Protein AF-A0A9E4FM79-F1 (afdb_monomer)

Structure (mmCIF, N/CA/C/O backbone):
data_AF-A0A9E4FM79-F1
#
_entry.id   AF-A0A9E4FM79-F1
#
loop_
_atom_site.group_PDB
_atom_site.id
_atom_site.type_symbol
_atom_site.label_atom_id
_atom_site.label_alt_id
_atom_site.label_comp_id
_atom_site.label_asym_id
_atom_site.label_entity_id
_atom_site.label_seq_id
_atom_site.pdbx_PDB_ins_code
_atom_site.Cartn_x
_atom_site.Cartn_y
_atom_site.Cartn_z
_atom_site.occupancy
_atom_site.B_iso_or_equiv
_atom_site.auth_seq_id
_atom_site.auth_comp_id
_atom_site.auth_asym_id
_atom_site.auth_atom_id
_atom_site.pdbx_PDB_model_num
ATOM 1 N N . MET A 1 1 ? 11.050 -10.730 -0.021 1.00 71.12 1 MET A N 1
ATOM 2 C CA . MET A 1 1 ? 11.894 -9.607 -0.489 1.00 71.12 1 MET A CA 1
ATOM 3 C C . MET A 1 1 ? 11.918 -9.624 -2.010 1.00 71.12 1 MET A C 1
ATOM 5 O O . MET A 1 1 ? 12.031 -10.703 -2.582 1.00 71.12 1 MET A O 1
ATOM 9 N N . VAL A 1 2 ? 11.744 -8.467 -2.650 1.00 84.06 2 VAL A N 1
ATOM 10 C CA . VAL A 1 2 ? 11.692 -8.332 -4.115 1.00 84.06 2 VAL A CA 1
ATOM 11 C C . VAL A 1 2 ? 13.063 -8.638 -4.730 1.00 84.06 2 VAL A C 1
ATOM 13 O O . VAL A 1 2 ? 14.078 -8.139 -4.253 1.00 84.06 2 VAL A O 1
ATOM 16 N N . ASN A 1 3 ? 13.107 -9.457 -5.786 1.00 91.25 3 ASN A N 1
ATOM 17 C CA . ASN A 1 3 ? 14.352 -9.764 -6.496 1.00 91.25 3 ASN A CA 1
ATOM 18 C C . ASN A 1 3 ? 14.646 -8.684 -7.551 1.00 91.25 3 ASN A C 1
ATOM 20 O O . ASN A 1 3 ? 13.968 -8.603 -8.576 1.00 91.25 3 ASN A O 1
ATOM 24 N N . GLU A 1 4 ? 15.655 -7.853 -7.299 1.00 92.94 4 GLU A N 1
ATOM 25 C CA . GLU A 1 4 ? 15.952 -6.682 -8.128 1.00 92.94 4 GLU A CA 1
ATOM 26 C C . GLU A 1 4 ? 16.577 -7.002 -9.493 1.00 92.94 4 GLU A C 1
ATOM 28 O O . GLU A 1 4 ? 16.307 -6.289 -10.458 1.00 92.94 4 GLU A O 1
ATOM 33 N N . GLU A 1 5 ? 17.413 -8.038 -9.606 1.00 95.25 5 GLU A N 1
ATOM 34 C CA . GLU A 1 5 ? 18.162 -8.321 -10.845 1.00 95.25 5 GLU A CA 1
ATOM 35 C C . GLU A 1 5 ? 17.251 -8.636 -12.050 1.00 95.25 5 GLU A C 1
ATOM 37 O O . GLU A 1 5 ? 17.402 -8.009 -13.110 1.00 95.25 5 GLU A O 1
ATOM 42 N N . PRO A 1 6 ? 16.236 -9.516 -11.915 1.00 97.00 6 PRO A N 1
ATOM 43 C CA . PRO A 1 6 ? 15.252 -9.733 -12.972 1.00 97.00 6 PRO A CA 1
ATOM 44 C C . PRO A 1 6 ? 14.497 -8.455 -13.356 1.00 97.00 6 PRO A C 1
ATOM 46 O O . PRO A 1 6 ? 14.256 -8.221 -14.540 1.00 97.00 6 PRO A O 1
ATOM 49 N N . ILE A 1 7 ? 14.173 -7.595 -12.383 1.00 96.88 7 ILE A N 1
ATOM 50 C CA . ILE A 1 7 ? 13.470 -6.329 -12.638 1.00 96.88 7 ILE A CA 1
ATOM 51 C C . ILE A 1 7 ? 14.342 -5.393 -13.470 1.00 96.88 7 ILE A C 1
ATOM 53 O O . ILE A 1 7 ? 13.865 -4.828 -14.452 1.00 96.88 7 ILE A O 1
ATOM 57 N N . ARG A 1 8 ? 15.631 -5.253 -13.139 1.00 97.69 8 ARG A N 1
ATOM 58 C CA . ARG A 1 8 ? 16.555 -4.419 -13.927 1.00 97.69 8 ARG A CA 1
ATOM 59 C C . ARG A 1 8 ? 16.609 -4.885 -15.378 1.00 97.69 8 ARG A C 1
ATOM 61 O O . ARG A 1 8 ? 16.489 -4.069 -16.292 1.00 97.69 8 ARG A O 1
ATOM 68 N N . SER A 1 9 ? 16.727 -6.195 -15.584 1.00 97.75 9 SER A N 1
ATOM 69 C CA . SER A 1 9 ? 16.736 -6.796 -16.921 1.00 97.75 9 SER A CA 1
ATOM 70 C C . SER A 1 9 ? 15.433 -6.520 -17.681 1.00 97.75 9 SER A C 1
ATOM 72 O O . SER A 1 9 ? 15.473 -6.116 -18.847 1.00 97.75 9 SER A O 1
ATOM 74 N N . ALA A 1 10 ? 14.282 -6.647 -17.013 1.00 97.88 10 ALA A N 1
ATOM 75 C CA . ALA A 1 10 ? 12.973 -6.347 -17.590 1.00 97.88 10 ALA A CA 1
ATOM 76 C C . ALA A 1 10 ? 12.824 -4.865 -17.970 1.00 97.88 10 ALA A C 1
ATOM 78 O O . ALA A 1 10 ? 12.332 -4.555 -19.052 1.00 97.88 10 ALA A O 1
ATOM 79 N N . VAL A 1 11 ? 13.312 -3.940 -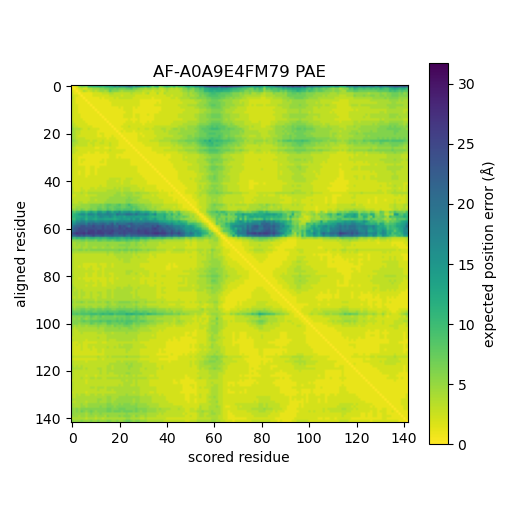17.138 1.00 97.94 11 VAL A N 1
ATOM 80 C CA . VAL A 1 11 ? 13.266 -2.497 -17.428 1.00 97.94 11 VAL A CA 1
ATOM 81 C C . VAL A 1 11 ? 14.129 -2.148 -18.639 1.00 97.94 11 VAL A C 1
ATOM 83 O O . VAL A 1 11 ? 13.701 -1.366 -19.485 1.00 97.94 11 VAL A O 1
ATOM 86 N N . VAL A 1 12 ? 15.315 -2.751 -18.782 1.00 98.25 12 VAL A N 1
ATOM 87 C CA . VAL A 1 12 ? 16.134 -2.586 -19.997 1.00 98.25 12 VAL A CA 1
ATOM 88 C C . VAL A 1 12 ? 15.378 -3.071 -21.234 1.00 98.25 12 VAL A C 1
ATOM 90 O O . VAL A 1 12 ? 15.381 -2.383 -22.256 1.00 98.25 12 VAL A O 1
ATOM 93 N N . ALA A 1 13 ? 14.730 -4.236 -21.153 1.00 98.38 13 ALA A N 1
ATOM 94 C CA . ALA A 1 13 ? 13.935 -4.775 -22.253 1.00 98.38 13 ALA A CA 1
ATOM 95 C C . ALA A 1 13 ? 12.751 -3.859 -22.602 1.00 98.38 13 ALA A C 1
ATOM 97 O O . ALA A 1 13 ? 12.542 -3.564 -23.777 1.00 98.38 13 ALA A O 1
ATOM 98 N N . MET A 1 14 ? 12.044 -3.339 -21.596 1.00 98.12 14 MET A N 1
ATOM 99 C CA . MET A 1 14 ? 10.932 -2.405 -21.767 1.00 98.12 14 MET A CA 1
ATOM 100 C C . MET A 1 14 ? 11.376 -1.111 -22.456 1.00 98.12 14 MET A C 1
ATOM 102 O O . M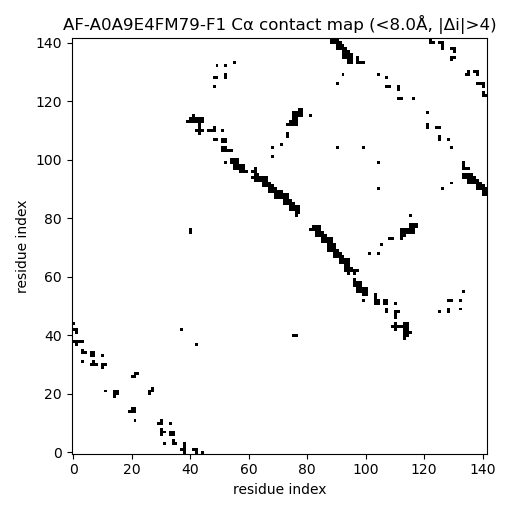ET A 1 14 ? 10.751 -0.700 -23.427 1.00 98.12 14 MET A O 1
ATOM 106 N N . LEU A 1 15 ? 12.485 -0.506 -22.014 1.00 98.25 15 LEU A N 1
ATOM 107 C CA . LEU A 1 15 ? 13.033 0.714 -22.621 1.00 98.25 15 LEU A CA 1
ATOM 108 C C . LEU A 1 15 ? 13.381 0.516 -24.105 1.00 98.25 15 LEU A C 1
ATOM 110 O O . LEU A 1 15 ? 13.083 1.384 -24.922 1.00 98.25 15 LEU A O 1
ATOM 114 N N . LYS A 1 16 ? 13.953 -0.641 -24.466 1.00 98.25 16 LYS A N 1
ATOM 115 C CA . LYS A 1 16 ? 14.198 -0.993 -25.875 1.00 98.25 16 LYS A CA 1
ATOM 116 C C . LYS A 1 16 ? 12.895 -1.190 -26.646 1.00 98.25 16 LYS A C 1
ATOM 118 O O . LYS A 1 16 ? 12.785 -0.728 -27.775 1.00 98.25 16 LYS A O 1
ATOM 123 N N . ALA A 1 17 ? 11.919 -1.871 -26.045 1.00 98.38 17 ALA A N 1
ATOM 124 C CA . ALA A 1 17 ? 10.643 -2.181 -26.683 1.00 98.38 17 ALA A CA 1
ATOM 125 C C . ALA A 1 17 ? 9.814 -0.923 -26.995 1.00 98.38 17 ALA A C 1
ATOM 127 O O . ALA A 1 17 ? 9.150 -0.883 -28.026 1.00 98.38 17 ALA A O 1
ATOM 128 N N . ILE A 1 18 ? 9.898 0.118 -26.158 1.00 97.81 18 ILE A N 1
ATOM 129 C CA . ILE A 1 18 ? 9.256 1.419 -26.419 1.00 97.81 18 ILE A CA 1
ATOM 130 C C . ILE A 1 18 ? 10.061 2.322 -27.375 1.00 97.81 18 ILE A C 1
ATOM 132 O O . ILE A 1 18 ? 9.635 3.438 -27.658 1.00 97.81 18 ILE A O 1
ATOM 136 N N . GLY A 1 19 ? 11.218 1.860 -27.869 1.00 97.75 19 GLY A N 1
ATOM 137 C CA . GLY A 1 19 ? 12.050 2.579 -28.838 1.00 97.75 19 GLY A CA 1
ATOM 138 C C . GLY A 1 19 ? 13.056 3.577 -28.251 1.00 97.75 19 GLY A C 1
ATOM 139 O O . GLY A 1 19 ? 13.630 4.354 -29.012 1.00 97.75 19 GLY A O 1
ATOM 140 N N . ASP A 1 20 ? 13.300 3.575 -26.935 1.00 97.38 20 ASP A N 1
ATOM 141 C CA . ASP A 1 20 ? 14.331 4.417 -26.307 1.00 97.38 20 ASP A CA 1
ATOM 142 C C . ASP A 1 20 ? 15.690 3.676 -26.241 1.00 97.38 20 ASP A C 1
ATOM 144 O O . ASP A 1 20 ? 15.779 2.456 -26.403 1.00 97.38 20 ASP A O 1
ATOM 148 N N . ASN A 1 21 ? 16.779 4.411 -26.004 1.00 97.44 21 ASN A N 1
ATOM 149 C CA . ASN A 1 21 ? 18.136 3.884 -25.864 1.00 97.44 21 ASN A CA 1
ATOM 150 C C . ASN A 1 21 ? 18.522 3.759 -24.374 1.00 97.44 21 ASN A C 1
ATOM 152 O O . ASN A 1 21 ? 18.871 4.771 -23.758 1.00 97.44 21 ASN A O 1
ATOM 156 N N . PRO A 1 22 ? 18.571 2.545 -23.786 1.00 97.00 22 PRO A N 1
ATOM 157 C CA . PRO A 1 22 ? 18.921 2.362 -22.373 1.00 97.00 22 PRO A CA 1
ATOM 158 C C . PRO A 1 22 ? 20.332 2.838 -22.000 1.00 97.00 22 PRO A C 1
ATOM 160 O O . PRO A 1 22 ? 20.607 3.070 -20.826 1.00 97.00 22 PRO A O 1
ATOM 163 N N . SER A 1 23 ? 21.235 2.973 -22.976 1.00 96.56 23 SER A N 1
ATOM 164 C CA . SER A 1 23 ? 22.621 3.397 -22.755 1.00 96.56 23 SER A CA 1
ATOM 165 C C . SER A 1 23 ? 22.804 4.916 -22.745 1.00 96.56 23 SER A C 1
ATOM 167 O O . SER A 1 23 ? 23.908 5.375 -22.459 1.00 96.56 23 SER A O 1
ATOM 169 N N . ARG A 1 24 ? 21.764 5.713 -23.041 1.00 97.69 24 ARG A N 1
ATOM 170 C CA . ARG A 1 24 ? 21.866 7.178 -22.942 1.00 97.69 24 ARG A CA 1
ATOM 171 C C . ARG A 1 24 ? 22.016 7.610 -21.485 1.00 97.69 24 ARG A C 1
ATOM 173 O O . ARG A 1 24 ? 21.445 6.985 -20.592 1.00 97.69 24 ARG A O 1
ATOM 180 N N . GLU A 1 25 ? 22.711 8.721 -21.258 1.00 96.75 25 GLU A N 1
ATOM 181 C CA . GLU A 1 25 ? 23.111 9.171 -19.915 1.00 96.75 25 GLU A CA 1
ATOM 182 C C . GLU A 1 25 ? 21.941 9.224 -18.913 1.00 96.75 25 GLU A C 1
ATOM 184 O O . GLU A 1 25 ? 22.045 8.734 -17.790 1.00 96.75 25 GLU A O 1
ATOM 189 N N . GLY A 1 26 ? 20.769 9.703 -19.348 1.00 97.12 26 GLY A N 1
ATOM 190 C CA . GLY A 1 26 ? 19.572 9.768 -18.500 1.00 97.12 26 GLY A CA 1
ATOM 191 C C . GLY A 1 26 ? 18.987 8.408 -18.080 1.00 97.12 26 GLY A C 1
ATOM 192 O O . GLY A 1 26 ? 18.345 8.323 -17.030 1.00 97.12 26 GLY A O 1
ATOM 193 N N . LEU A 1 27 ? 19.212 7.341 -18.858 1.00 97.75 27 LEU A N 1
ATOM 194 C CA . LEU A 1 27 ? 18.599 6.021 -18.651 1.00 97.75 27 LEU A CA 1
ATOM 195 C C . LEU A 1 27 ? 19.540 4.940 -18.141 1.00 97.75 27 LEU A C 1
ATOM 197 O O . LEU A 1 27 ? 19.046 3.943 -17.618 1.00 97.75 27 LEU A O 1
ATOM 201 N N . LYS A 1 28 ? 20.859 5.146 -18.211 1.00 96.75 28 LYS A N 1
ATOM 202 C CA . LYS A 1 28 ? 21.862 4.165 -17.766 1.00 96.75 28 LYS A CA 1
ATOM 203 C C . LYS A 1 28 ? 21.562 3.594 -16.375 1.00 96.75 28 LYS A C 1
ATOM 205 O O . LYS A 1 28 ? 21.695 2.397 -16.150 1.00 96.75 28 LYS A O 1
ATOM 210 N N . ASN A 1 29 ? 21.107 4.450 -15.459 1.00 97.81 29 ASN A N 1
ATOM 211 C CA . ASN A 1 29 ? 20.768 4.077 -14.084 1.00 97.81 29 ASN A CA 1
ATOM 212 C C . ASN A 1 29 ? 19.255 3.885 -13.845 1.00 97.81 29 ASN A C 1
ATOM 214 O O . ASN A 1 29 ? 18.850 3.601 -12.720 1.00 97.81 29 ASN A O 1
ATOM 218 N N . THR A 1 30 ? 18.398 4.032 -14.863 1.00 98.25 30 THR A N 1
ATOM 219 C CA . THR A 1 30 ? 16.941 3.835 -14.730 1.00 98.25 30 THR A CA 1
ATOM 220 C C . THR A 1 30 ? 16.579 2.424 -14.266 1.00 98.25 30 THR A C 1
ATOM 222 O O . THR A 1 30 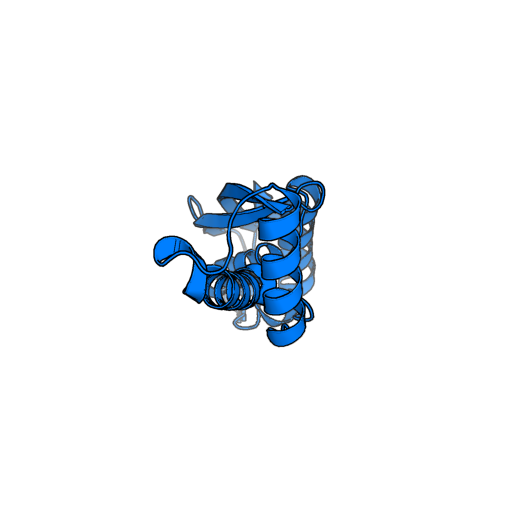? 15.805 2.340 -13.316 1.00 98.25 30 THR A O 1
ATOM 225 N N . PRO A 1 31 ? 17.148 1.330 -14.813 1.00 98.06 31 PRO A N 1
ATOM 226 C CA . PRO A 1 31 ? 16.849 -0.021 -14.331 1.00 98.06 31 PRO A CA 1
ATOM 227 C C . PRO A 1 31 ? 17.072 -0.186 -12.825 1.00 98.06 31 PRO A C 1
ATOM 229 O O . PRO A 1 31 ? 16.211 -0.708 -12.125 1.00 98.06 31 PRO A O 1
ATOM 232 N N . GLN A 1 32 ? 18.194 0.337 -12.320 1.00 97.62 32 GLN A N 1
ATOM 233 C CA . GLN A 1 32 ? 18.539 0.320 -10.898 1.00 97.62 32 GLN A CA 1
ATOM 234 C C . GLN A 1 32 ? 17.559 1.131 -10.044 1.00 97.62 32 GLN A C 1
ATOM 236 O O . GLN A 1 32 ? 17.196 0.714 -8.946 1.00 97.62 32 GLN A O 1
ATOM 241 N N . ARG A 1 33 ? 17.167 2.321 -10.514 1.00 97.88 33 ARG A N 1
ATOM 242 C CA . ARG A 1 33 ? 16.213 3.178 -9.796 1.00 97.88 33 ARG A CA 1
ATOM 243 C C . ARG A 1 33 ? 14.833 2.533 -9.732 1.00 97.88 33 ARG A C 1
ATOM 245 O O . ARG A 1 33 ? 14.221 2.544 -8.673 1.00 97.88 33 ARG A O 1
ATOM 252 N N . VAL A 1 34 ? 14.380 1.933 -10.834 1.00 97.75 34 VAL A N 1
ATOM 253 C CA . VAL A 1 34 ? 13.089 1.237 -10.895 1.00 97.75 34 VAL A CA 1
ATOM 254 C C . VAL A 1 34 ? 13.094 -0.012 -10.015 1.00 97.75 34 VAL A C 1
ATOM 256 O O . VAL A 1 34 ? 12.124 -0.228 -9.297 1.00 97.75 34 VAL A O 1
ATOM 259 N N . SER A 1 35 ? 14.176 -0.803 -9.997 1.00 97.06 35 SER A N 1
ATOM 260 C CA . SER A 1 35 ? 14.240 -1.993 -9.134 1.00 97.06 35 SER A CA 1
ATOM 261 C C . SER A 1 35 ? 14.151 -1.645 -7.651 1.00 97.06 35 SER A C 1
ATOM 263 O O . SER A 1 35 ? 13.403 -2.295 -6.926 1.00 97.06 35 SER A O 1
ATOM 265 N N . ARG A 1 36 ? 14.848 -0.587 -7.215 1.00 96.75 36 ARG A N 1
ATOM 266 C CA . ARG A 1 36 ? 14.759 -0.079 -5.836 1.00 96.75 36 ARG A CA 1
ATOM 267 C C . ARG A 1 36 ? 13.368 0.457 -5.517 1.00 96.75 36 ARG A C 1
ATOM 269 O O . ARG A 1 36 ? 12.788 0.066 -4.516 1.00 96.75 36 ARG A O 1
ATOM 276 N N . MET A 1 37 ? 12.800 1.265 -6.413 1.00 96.50 37 MET A N 1
ATOM 277 C CA . MET A 1 37 ? 11.437 1.773 -6.262 1.00 96.50 37 MET A CA 1
ATOM 278 C C . MET A 1 37 ? 10.421 0.631 -6.101 1.00 96.50 37 MET A C 1
ATOM 280 O O . MET A 1 37 ? 9.573 0.695 -5.224 1.00 96.50 37 MET A O 1
ATOM 284 N N . TYR A 1 38 ? 10.508 -0.433 -6.906 1.00 96.69 38 TYR A N 1
ATOM 285 C CA . TYR A 1 38 ? 9.625 -1.597 -6.769 1.00 96.69 38 TYR A CA 1
ATOM 286 C C . TYR A 1 38 ? 9.881 -2.412 -5.501 1.00 96.69 38 TYR A C 1
ATOM 288 O O . TYR A 1 38 ? 8.936 -2.991 -4.976 1.00 96.69 38 TYR A O 1
ATOM 296 N N . ALA A 1 39 ? 11.109 -2.453 -4.983 1.00 95.25 39 ALA A N 1
ATOM 297 C CA . ALA A 1 39 ? 11.371 -3.075 -3.688 1.00 95.25 39 ALA A CA 1
ATOM 298 C C . ALA A 1 39 ? 10.632 -2.350 -2.550 1.00 95.25 39 ALA A C 1
ATOM 300 O O . ALA A 1 39 ? 10.072 -3.015 -1.678 1.00 95.25 39 ALA A O 1
ATOM 301 N N . ASP A 1 40 ? 10.566 -1.018 -2.610 1.00 94.75 40 ASP A N 1
ATOM 302 C CA . ASP A 1 40 ? 9.863 -0.197 -1.621 1.00 94.75 40 ASP A CA 1
ATOM 303 C C . ASP A 1 40 ? 8.338 -0.259 -1.813 1.00 94.75 40 ASP A C 1
ATOM 305 O O . ASP A 1 40 ? 7.607 -0.620 -0.888 1.00 94.75 40 ASP A O 1
ATOM 309 N N . LEU A 1 41 ? 7.851 0.009 -3.033 1.00 95.94 41 LEU A N 1
ATOM 310 C CA . LEU A 1 41 ? 6.417 0.034 -3.363 1.00 95.94 41 LEU A CA 1
ATOM 311 C C . LEU A 1 41 ? 5.730 -1.326 -3.196 1.00 95.94 41 LEU A C 1
ATOM 313 O O . LEU A 1 41 ? 4.520 -1.373 -3.001 1.00 95.94 41 LEU A O 1
ATOM 317 N N . PHE A 1 42 ? 6.480 -2.428 -3.287 1.00 97.12 42 PHE A N 1
ATOM 318 C CA . PHE A 1 42 ? 5.964 -3.788 -3.109 1.00 97.12 42 PHE A CA 1
ATOM 319 C C . PHE A 1 42 ? 6.479 -4.467 -1.836 1.00 97.12 42 PHE A C 1
ATOM 321 O O . PHE A 1 42 ? 6.428 -5.694 -1.711 1.00 97.12 42 PHE A O 1
ATOM 328 N N . SER A 1 43 ? 6.966 -3.677 -0.878 1.00 96.12 43 SER A N 1
ATOM 329 C CA . SER A 1 43 ? 7.469 -4.164 0.411 1.00 96.12 43 SER A CA 1
ATOM 330 C C . SER A 1 43 ? 6.417 -4.912 1.234 1.00 96.12 43 SER A C 1
ATOM 332 O O . SER A 1 43 ? 6.782 -5.763 2.041 1.00 96.12 43 SER A O 1
ATOM 334 N N . GLY A 1 44 ? 5.124 -4.664 0.997 1.00 96.19 44 GLY A N 1
ATOM 335 C CA . GLY A 1 44 ? 4.032 -5.384 1.643 1.00 96.19 44 GLY A CA 1
ATOM 336 C C . GLY A 1 44 ? 3.885 -6.833 1.170 1.00 96.19 44 GLY A C 1
ATOM 337 O O . GLY A 1 44 ? 3.309 -7.646 1.888 1.00 96.19 44 GLY A O 1
ATOM 338 N N . ILE A 1 45 ? 4.395 -7.211 -0.009 1.00 96.00 45 ILE A N 1
ATOM 339 C CA . ILE A 1 45 ? 4.197 -8.566 -0.549 1.00 96.00 45 ILE A CA 1
ATOM 340 C C . ILE A 1 45 ? 4.805 -9.621 0.386 1.00 96.00 45 ILE A C 1
ATOM 342 O O . ILE A 1 45 ? 6.003 -9.619 0.672 1.00 96.00 45 ILE A O 1
ATOM 346 N N . GLY A 1 46 ? 3.969 -10.575 0.804 1.00 93.75 46 GLY A N 1
ATOM 347 C CA . GLY A 1 46 ? 4.359 -11.664 1.702 1.00 93.75 46 GLY A CA 1
ATOM 348 C C . GLY A 1 46 ? 4.387 -11.285 3.184 1.00 93.75 46 GLY A C 1
ATOM 349 O O . GLY A 1 46 ? 4.757 -12.123 4.000 1.00 93.75 46 GLY A O 1
ATOM 350 N N . ILE A 1 47 ? 3.994 -10.059 3.538 1.00 95.69 47 ILE A N 1
ATOM 351 C CA . ILE A 1 47 ? 3.752 -9.653 4.925 1.00 95.69 47 ILE A CA 1
ATOM 352 C C . ILE A 1 47 ? 2.282 -9.929 5.255 1.00 95.69 47 ILE A C 1
ATOM 354 O O . ILE A 1 47 ? 1.404 -9.692 4.426 1.00 95.69 47 ILE A O 1
ATOM 358 N N . ASP A 1 48 ? 1.989 -10.427 6.449 1.00 95.62 48 ASP A N 1
ATOM 359 C CA . ASP A 1 48 ? 0.614 -10.536 6.935 1.00 95.62 48 ASP A CA 1
ATOM 360 C C . ASP A 1 48 ? 0.173 -9.198 7.562 1.00 95.62 48 ASP A C 1
ATOM 362 O O . ASP A 1 48 ? 0.801 -8.771 8.537 1.00 95.62 48 ASP A O 1
ATOM 366 N N . PRO A 1 49 ? -0.868 -8.520 7.042 1.00 95.38 49 PRO A N 1
ATOM 367 C CA . PRO A 1 49 ? -1.386 -7.287 7.633 1.00 95.38 49 PRO A CA 1
ATOM 368 C C . PRO A 1 49 ? -1.786 -7.411 9.109 1.00 95.38 49 PRO A C 1
ATOM 370 O O . PRO A 1 49 ? -1.624 -6.443 9.846 1.00 95.38 49 PRO A O 1
ATOM 373 N N . HIS A 1 50 ? -2.232 -8.586 9.571 1.00 95.25 50 HIS A N 1
ATOM 374 C CA . HIS A 1 50 ? -2.609 -8.789 10.977 1.00 95.25 50 HIS A CA 1
ATOM 375 C C . HIS A 1 50 ? -1.422 -8.598 11.921 1.00 95.25 50 HIS A C 1
ATOM 377 O O . HIS A 1 50 ? -1.563 -8.029 12.999 1.00 95.25 50 HIS A O 1
ATOM 383 N N . SER A 1 51 ? -0.221 -8.987 11.483 1.00 93.38 51 SER A N 1
ATOM 384 C CA . SER A 1 51 ? 1.000 -8.796 12.271 1.00 93.38 51 SER A CA 1
ATOM 385 C C . SER A 1 51 ? 1.414 -7.326 12.426 1.00 93.38 51 SER A C 1
ATOM 387 O O . SER A 1 51 ? 2.259 -7.017 13.262 1.00 93.38 51 SER A O 1
ATOM 389 N N . ALA A 1 52 ? 0.844 -6.413 11.629 1.00 93.44 52 ALA A N 1
ATOM 390 C CA . ALA A 1 52 ? 1.116 -4.982 11.733 1.00 93.44 52 ALA A CA 1
ATOM 391 C C . ALA A 1 52 ? 0.310 -4.297 12.851 1.00 93.44 52 ALA A C 1
ATOM 393 O O . ALA A 1 52 ? 0.717 -3.226 13.311 1.00 93.44 52 ALA A O 1
ATOM 394 N N . LEU A 1 53 ? -0.790 -4.912 13.303 1.00 90.94 53 LEU A N 1
ATOM 395 C CA . LEU A 1 53 ? -1.655 -4.405 14.371 1.00 90.94 53 LEU A CA 1
ATOM 396 C C . LEU A 1 53 ? -1.331 -5.079 15.718 1.00 90.94 53 LEU A C 1
ATOM 398 O O . LEU A 1 53 ? -2.191 -5.644 16.380 1.00 90.94 53 LEU A O 1
ATOM 402 N N . ASP A 1 54 ? -0.059 -5.041 16.113 1.00 83.00 54 ASP A N 1
ATOM 403 C CA . ASP A 1 54 ? 0.508 -5.810 17.235 1.00 83.00 54 ASP A CA 1
ATOM 404 C C . ASP A 1 54 ? 0.523 -5.083 18.596 1.00 83.00 54 ASP A C 1
ATOM 406 O O . ASP A 1 54 ? 0.744 -5.722 19.623 1.00 83.00 54 ASP A O 1
ATOM 410 N N . ALA A 1 55 ? 0.302 -3.764 18.638 1.00 79.31 55 ALA A N 1
ATOM 411 C CA . ALA A 1 55 ? 0.244 -3.000 19.889 1.00 79.31 55 ALA A CA 1
ATOM 412 C C . ALA A 1 55 ? -1.206 -2.678 20.261 1.00 79.31 55 ALA A C 1
ATOM 414 O O . ALA A 1 55 ? -1.768 -1.674 19.807 1.00 79.31 55 ALA A O 1
ATOM 415 N N . ILE A 1 56 ? -1.772 -3.558 21.085 1.00 81.25 56 ILE A N 1
ATOM 416 C CA . ILE A 1 56 ? -3.130 -3.479 21.615 1.00 81.25 56 ILE A CA 1
ATOM 417 C C . ILE A 1 56 ? -3.042 -3.144 23.103 1.00 81.25 56 ILE A C 1
ATOM 419 O O . ILE A 1 56 ? -2.290 -3.780 23.843 1.00 81.25 56 ILE A O 1
ATOM 423 N N . PHE A 1 57 ? -3.807 -2.147 23.522 1.00 83.38 57 PHE A N 1
ATOM 424 C CA . PHE A 1 57 ? -3.957 -1.737 24.910 1.00 83.38 57 PHE A CA 1
ATOM 425 C C . PHE A 1 57 ? -5.352 -2.132 25.387 1.00 83.38 57 PHE A C 1
ATOM 427 O O . PHE A 1 57 ? -6.323 -1.971 24.647 1.00 83.38 57 PHE A O 1
ATOM 434 N N . GLU A 1 58 ? -5.443 -2.657 26.605 1.00 79.38 58 GLU A N 1
ATOM 435 C CA . GLU A 1 58 ? -6.722 -2.902 27.265 1.00 79.38 58 GLU A CA 1
ATOM 436 C C . GLU A 1 58 ? -7.068 -1.679 28.113 1.00 79.38 58 GLU A C 1
ATOM 438 O O . GLU A 1 58 ? -6.334 -1.344 29.042 1.00 79.38 58 GLU A O 1
ATOM 443 N N . GLU A 1 59 ? -8.148 -0.985 27.762 1.00 70.94 59 GLU A N 1
ATOM 444 C CA . GLU A 1 59 ? -8.563 0.249 28.433 1.00 70.94 59 GLU A CA 1
ATOM 445 C C . GLU A 1 59 ? -10.082 0.237 28.628 1.00 70.94 59 GLU A C 1
ATOM 447 O O . GLU A 1 59 ? -10.855 0.455 27.694 1.00 70.94 59 GLU A O 1
ATOM 452 N N . GLU A 1 60 ? -10.513 -0.071 29.854 1.00 64.62 60 GLU A N 1
ATOM 453 C CA . GLU A 1 60 ? -11.935 -0.234 30.196 1.00 64.62 60 GLU A CA 1
ATOM 454 C C . GLU A 1 60 ? -12.724 1.083 30.132 1.00 64.62 60 GLU A C 1
ATOM 456 O O . GLU A 1 60 ? -13.939 1.067 29.959 1.00 64.62 60 GLU A O 1
ATOM 461 N N . GLU A 1 61 ? -12.049 2.225 30.245 1.00 65.94 61 GLU A N 1
ATOM 462 C CA . GLU A 1 61 ? -12.675 3.553 30.307 1.00 65.94 61 GLU A CA 1
ATOM 463 C C . GLU A 1 61 ? -13.043 4.102 28.918 1.00 65.94 61 GLU A C 1
ATOM 465 O O . GLU A 1 61 ? -13.934 4.938 28.797 1.00 65.94 61 GLU A O 1
ATOM 470 N N . CYS A 1 62 ? -12.412 3.592 27.856 1.00 62.00 62 CYS A N 1
ATOM 471 C CA . CYS A 1 62 ? -12.631 4.016 26.469 1.00 62.00 62 CYS A CA 1
ATOM 472 C C . CYS A 1 62 ? -13.502 3.028 25.669 1.00 62.00 62 CYS A C 1
ATOM 474 O O . CYS A 1 62 ? -13.527 3.064 24.439 1.00 62.00 62 CYS A O 1
ATOM 476 N N . ARG A 1 63 ? -14.225 2.144 26.367 1.00 65.44 63 ARG A N 1
ATOM 477 C CA . ARG A 1 63 ? -15.015 1.043 25.792 1.00 65.44 63 ARG A CA 1
ATOM 478 C C . ARG A 1 63 ? -16.236 1.471 24.972 1.00 65.44 63 ARG A C 1
ATOM 480 O O . ARG A 1 63 ? -16.861 0.634 24.345 1.00 65.44 63 ARG A O 1
ATOM 487 N N . GLU A 1 64 ? -16.616 2.745 25.014 1.00 70.88 64 GLU A N 1
ATOM 488 C CA . GLU A 1 64 ? -17.870 3.214 24.405 1.00 70.88 64 GLU A CA 1
ATOM 489 C C . GLU A 1 64 ? -17.673 4.395 23.441 1.00 70.88 64 GLU A C 1
ATOM 491 O O . GLU A 1 64 ? -18.626 4.845 22.802 1.00 70.88 64 GLU A O 1
ATOM 496 N N . GLU A 1 65 ? -16.443 4.900 23.293 1.00 86.88 65 GLU A N 1
ATOM 497 C CA . GLU A 1 65 ? -16.154 6.052 22.438 1.00 86.88 65 GLU A CA 1
ATOM 498 C C . GLU A 1 65 ? -15.488 5.637 21.125 1.00 86.88 65 GLU A C 1
ATOM 500 O O . GLU A 1 65 ? -14.567 4.824 21.081 1.00 86.88 65 GLU A O 1
ATOM 505 N N . MET A 1 66 ? -15.946 6.228 20.021 1.00 92.62 66 MET A N 1
ATOM 506 C CA . MET A 1 66 ? -15.385 5.950 18.703 1.00 92.62 66 MET A CA 1
ATOM 507 C C . MET A 1 66 ? -13.964 6.507 18.581 1.00 92.62 66 MET A C 1
ATOM 509 O O . MET A 1 66 ? -13.732 7.706 18.747 1.00 92.62 66 MET A O 1
ATOM 513 N N . VAL A 1 67 ? -13.033 5.651 18.165 1.00 93.44 67 VAL A N 1
ATOM 514 C CA . VAL A 1 67 ? -11.678 6.053 17.779 1.00 93.44 67 VAL A CA 1
ATOM 515 C C . VAL A 1 67 ? -11.660 6.328 16.281 1.00 93.44 67 VAL A C 1
ATOM 517 O O . VAL A 1 67 ? -12.102 5.496 15.492 1.00 93.44 67 VAL A O 1
ATOM 520 N N . ILE A 1 68 ? -11.125 7.484 15.874 1.00 96.00 68 ILE A N 1
ATOM 521 C CA . ILE A 1 68 ? -10.990 7.864 14.461 1.00 96.00 68 ILE A CA 1
ATOM 522 C C . ILE A 1 68 ? -9.554 8.298 14.170 1.00 96.00 68 ILE A C 1
ATOM 524 O O . ILE A 1 68 ? -9.028 9.223 14.788 1.00 96.00 68 ILE A O 1
ATOM 528 N N . VAL A 1 69 ? -8.956 7.686 13.150 1.00 97.00 69 VAL A N 1
ATOM 529 C CA . VAL A 1 69 ? -7.718 8.131 12.507 1.00 97.00 69 VAL A CA 1
ATOM 530 C C . VAL A 1 69 ? -8.062 8.563 11.083 1.00 97.00 69 VAL A C 1
ATOM 532 O O . VAL A 1 69 ? -8.447 7.753 10.244 1.00 97.00 69 VAL A O 1
ATOM 535 N N . ARG A 1 70 ? -7.957 9.862 10.807 1.00 97.00 70 ARG A N 1
ATOM 536 C CA . ARG A 1 70 ? -8.393 10.492 9.550 1.00 97.00 70 ARG A CA 1
ATOM 537 C C . ARG A 1 70 ? -7.236 11.153 8.818 1.00 97.00 70 ARG A C 1
ATOM 539 O O . ARG A 1 70 ? -6.231 11.491 9.435 1.00 97.00 70 ARG A O 1
ATOM 546 N N . ASP A 1 71 ? -7.439 11.388 7.522 1.00 97.75 71 ASP A N 1
ATOM 547 C CA . ASP A 1 71 ? -6.489 12.074 6.645 1.00 97.75 71 ASP A CA 1
ATOM 548 C C . ASP A 1 71 ? -5.135 11.342 6.573 1.00 97.75 71 ASP A C 1
ATOM 550 O O . ASP A 1 71 ? -4.082 11.970 6.483 1.00 97.75 71 ASP A O 1
ATOM 554 N N . VAL A 1 72 ? -5.154 10.002 6.615 1.00 98.19 72 VAL A N 1
ATOM 555 C CA . VAL A 1 72 ? -3.936 9.187 6.513 1.00 98.19 72 VAL A CA 1
ATOM 556 C C . VAL A 1 72 ? -3.561 9.052 5.040 1.00 98.19 72 VAL A C 1
ATOM 558 O O . VAL A 1 72 ? -4.284 8.376 4.307 1.00 98.19 72 VAL A O 1
ATOM 561 N N . PRO A 1 73 ? -2.461 9.662 4.569 1.00 98.12 73 PRO A N 1
ATOM 562 C CA . PRO A 1 73 ? -2.062 9.525 3.179 1.00 98.12 73 PRO A CA 1
ATOM 563 C C . PRO A 1 73 ? -1.635 8.085 2.889 1.00 98.12 73 PRO A C 1
ATOM 565 O O . PRO A 1 73 ? -0.926 7.466 3.685 1.00 98.12 73 PRO A O 1
ATOM 568 N N . PHE A 1 74 ? -2.013 7.571 1.723 1.00 97.81 74 PHE A N 1
ATOM 569 C CA . PHE A 1 74 ? -1.534 6.282 1.233 1.00 97.81 74 PHE A CA 1
ATOM 570 C C . PHE A 1 74 ? -1.119 6.367 -0.235 1.00 97.81 74 PHE A C 1
ATOM 572 O O . PHE A 1 74 ? -1.617 7.191 -1.007 1.00 97.81 74 PHE A O 1
ATOM 579 N N . PHE A 1 75 ? -0.231 5.456 -0.620 1.00 97.75 75 PHE A N 1
ATOM 580 C CA . PHE A 1 75 ? 0.206 5.252 -1.993 1.00 97.75 75 PHE A CA 1
ATOM 581 C C . PHE A 1 75 ? 0.142 3.761 -2.298 1.00 97.75 75 PHE A C 1
ATOM 583 O O . PHE A 1 75 ? 0.602 2.940 -1.507 1.00 97.75 75 PHE A O 1
ATOM 590 N N . SER A 1 76 ? -0.430 3.409 -3.441 1.00 98.31 76 SER A N 1
ATOM 591 C CA . SER A 1 76 ? -0.529 2.028 -3.893 1.00 98.31 76 SER A CA 1
ATOM 592 C C . SER A 1 76 ? -0.400 1.954 -5.414 1.00 98.31 76 SER A C 1
ATOM 594 O O . SER A 1 76 ? -0.262 2.972 -6.096 1.00 98.31 76 SER A O 1
ATOM 596 N N . MET A 1 77 ? -0.396 0.742 -5.958 1.00 98.25 77 MET A N 1
ATOM 597 C CA . MET A 1 77 ? -0.191 0.471 -7.377 1.00 98.25 77 MET A CA 1
ATOM 598 C C . MET A 1 77 ? -1.377 -0.323 -7.913 1.00 98.25 77 MET A C 1
ATOM 600 O O . MET A 1 77 ? -1.658 -1.413 -7.428 1.00 98.25 77 MET A O 1
ATOM 604 N N . CYS A 1 78 ? -2.068 0.193 -8.929 1.0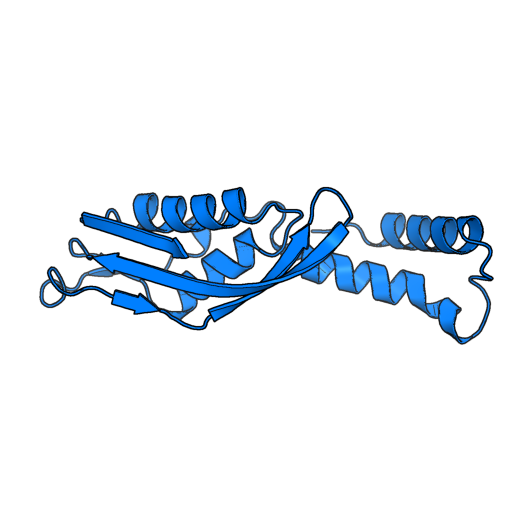0 98.19 78 CYS A N 1
ATOM 605 C CA . CYS A 1 78 ? -3.200 -0.501 -9.536 1.00 98.19 78 CYS A CA 1
ATOM 606 C C . CYS A 1 78 ? -2.726 -1.805 -10.188 1.00 98.19 78 CYS A C 1
ATOM 608 O O . CYS A 1 78 ? -1.847 -1.775 -11.052 1.00 98.19 78 CYS A O 1
ATOM 610 N N . GLU A 1 79 ? -3.320 -2.940 -9.824 1.00 98.00 79 GLU A N 1
ATOM 611 C CA . GLU A 1 79 ? -2.889 -4.251 -10.331 1.00 98.00 79 GLU A CA 1
ATOM 612 C C . GLU A 1 79 ? -3.094 -4.433 -11.841 1.00 98.00 79 GLU A C 1
ATOM 614 O O . GLU A 1 79 ? -2.349 -5.174 -12.476 1.00 98.00 79 GLU A O 1
ATOM 619 N N . HIS A 1 80 ? -4.035 -3.703 -12.442 1.00 97.75 80 HIS A N 1
ATOM 620 C CA . HIS A 1 80 ? -4.336 -3.797 -13.874 1.00 97.75 80 HIS A CA 1
ATOM 621 C C . HIS A 1 80 ? -3.281 -3.144 -14.772 1.00 97.75 80 HIS A C 1
ATOM 623 O O . HIS A 1 80 ? -3.069 -3.580 -15.901 1.00 97.75 80 HIS A O 1
ATOM 629 N N . HIS A 1 81 ? -2.642 -2.076 -14.291 1.00 97.56 81 HIS A N 1
ATOM 630 C CA . HIS A 1 81 ? -1.790 -1.221 -15.127 1.00 97.56 81 HIS A CA 1
ATOM 631 C C . HIS A 1 81 ? -0.405 -0.977 -14.533 1.00 97.56 81 HIS A C 1
ATOM 633 O O . HIS A 1 81 ? 0.451 -0.413 -15.209 1.00 97.56 81 HIS A O 1
ATOM 639 N N . LEU A 1 82 ? -0.192 -1.349 -13.266 1.00 96.38 82 LEU A N 1
ATOM 640 C CA . LEU A 1 82 ? 0.983 -0.973 -12.481 1.00 96.38 82 LEU A CA 1
ATOM 641 C C . LEU A 1 82 ? 1.233 0.543 -12.517 1.00 96.38 82 LEU A C 1
ATOM 643 O O . LEU A 1 82 ? 2.371 1.002 -12.596 1.00 96.38 82 LEU A O 1
ATOM 647 N N . LEU A 1 83 ? 0.145 1.314 -12.454 1.00 97.31 83 LEU A N 1
ATOM 648 C CA . LEU A 1 83 ? 0.165 2.765 -12.295 1.00 97.31 83 LEU A CA 1
ATOM 649 C C . LEU A 1 83 ? -0.227 3.132 -10.864 1.00 97.31 83 LEU A C 1
ATOM 651 O O . LEU A 1 83 ? -1.082 2.456 -10.284 1.00 97.31 83 LEU A O 1
ATOM 655 N N . PRO A 1 84 ? 0.376 4.185 -10.292 1.00 97.06 84 PRO A N 1
ATOM 656 C CA . PRO A 1 84 ? 0.081 4.579 -8.931 1.00 97.06 84 PRO A CA 1
ATOM 657 C C . PRO A 1 84 ? -1.347 5.104 -8.803 1.00 97.06 84 PRO A C 1
ATOM 659 O O . PRO A 1 84 ? -1.835 5.839 -9.663 1.00 97.06 84 PRO A O 1
ATOM 662 N N . PHE A 1 85 ? -1.976 4.779 -7.681 1.00 98.19 85 PHE A N 1
ATOM 663 C CA . PHE A 1 85 ? -3.121 5.510 -7.156 1.00 98.19 85 PHE A CA 1
ATOM 664 C C . PHE A 1 85 ? -2.826 5.882 -5.704 1.00 98.19 85 PHE A C 1
ATOM 666 O O . PHE A 1 85 ? -2.098 5.184 -4.997 1.00 98.19 85 PHE A O 1
ATOM 673 N N . PHE A 1 86 ? -3.331 7.029 -5.279 1.00 98.19 86 PHE A N 1
ATOM 674 C CA . PHE A 1 86 ? -3.027 7.606 -3.979 1.00 98.19 86 PHE A CA 1
ATOM 675 C C . PHE A 1 86 ? -4.212 8.431 -3.502 1.00 98.19 86 PHE A C 1
ATOM 677 O O . PHE A 1 86 ? -5.042 8.874 -4.298 1.00 98.19 86 PHE A O 1
ATOM 684 N N . GLY A 1 87 ? -4.279 8.644 -2.198 1.00 98.19 87 GLY A N 1
ATOM 685 C CA . GLY A 1 87 ? -5.377 9.360 -1.578 1.00 98.19 87 GLY A CA 1
ATOM 686 C C . GLY A 1 87 ? -5.204 9.422 -0.074 1.00 98.19 87 GLY A C 1
ATOM 687 O O . GLY A 1 87 ? -4.087 9.334 0.437 1.00 98.19 87 GLY A O 1
ATOM 688 N N . HIS A 1 88 ? -6.329 9.568 0.615 1.00 98.56 88 HIS A N 1
ATOM 689 C CA . HIS A 1 88 ? -6.388 9.519 2.065 1.00 98.56 88 HIS A CA 1
ATOM 690 C C . HIS A 1 88 ? -7.306 8.384 2.482 1.00 98.56 88 HIS A C 1
ATOM 692 O O . HIS A 1 88 ? -8.335 8.172 1.846 1.00 98.56 88 HIS A O 1
ATOM 698 N N . ALA A 1 89 ? -6.910 7.681 3.534 1.00 98.50 89 ALA A N 1
ATOM 699 C CA . ALA A 1 89 ? -7.753 6.736 4.233 1.00 98.50 89 ALA A CA 1
ATOM 700 C C . ALA A 1 89 ? -8.258 7.368 5.532 1.00 98.50 89 ALA A C 1
ATOM 702 O O . ALA A 1 89 ? -7.536 8.101 6.226 1.00 98.50 89 ALA A O 1
ATOM 703 N N . HIS A 1 90 ? -9.493 7.038 5.876 1.00 98.38 90 HIS A N 1
ATOM 704 C CA . HIS A 1 90 ? -10.096 7.342 7.163 1.00 98.38 90 HIS A CA 1
ATOM 705 C C . HIS A 1 90 ? -10.511 6.022 7.802 1.00 98.38 90 HIS A C 1
ATOM 707 O O . HIS A 1 90 ? -11.309 5.280 7.241 1.00 98.38 90 HIS A O 1
ATOM 713 N N . MET A 1 91 ? -9.949 5.717 8.964 1.00 98.25 91 MET A N 1
ATOM 714 C CA . MET A 1 91 ? -10.193 4.478 9.694 1.00 98.25 91 MET A CA 1
ATOM 715 C C . MET A 1 91 ? -10.832 4.822 11.031 1.00 98.25 91 MET A C 1
ATOM 717 O O . MET A 1 91 ? -10.346 5.703 11.742 1.00 98.25 91 MET A O 1
ATOM 721 N N . GLY A 1 92 ? -11.896 4.121 11.393 1.00 96.81 92 GLY A N 1
ATOM 722 C CA . GLY A 1 92 ? -12.519 4.262 12.698 1.00 96.81 92 GLY A CA 1
ATOM 723 C C . GLY A 1 92 ? -13.108 2.956 13.196 1.00 96.81 92 GLY A C 1
ATOM 724 O O . GLY A 1 92 ? -13.432 2.072 12.407 1.00 96.81 92 GLY A O 1
ATOM 725 N N . TYR A 1 93 ? -13.216 2.826 14.510 1.00 96.50 93 TYR A N 1
ATOM 726 C CA . TYR A 1 93 ? -13.831 1.672 15.158 1.00 96.50 93 TYR A CA 1
ATOM 727 C C . TYR A 1 93 ? -14.379 2.059 16.533 1.00 96.50 93 TYR A C 1
ATOM 729 O O . TYR A 1 93 ? -13.978 3.077 17.103 1.00 96.50 93 TYR A O 1
ATOM 737 N N . ILE A 1 94 ? -15.311 1.256 17.045 1.00 95.06 94 ILE A N 1
ATOM 738 C CA . ILE A 1 94 ? -15.853 1.374 18.405 1.00 95.06 94 ILE A CA 1
ATOM 739 C C . ILE A 1 94 ? -15.230 0.245 19.242 1.00 95.06 94 ILE A C 1
ATOM 741 O O . ILE A 1 94 ? -15.548 -0.918 18.990 1.00 95.06 94 ILE A O 1
ATOM 745 N N . PRO A 1 95 ? -14.288 0.543 20.154 1.00 93.31 95 PRO A N 1
ATOM 746 C CA . PRO A 1 95 ? -13.554 -0.476 20.906 1.00 93.31 95 PRO A CA 1
ATOM 747 C C . PRO A 1 95 ? -14.465 -1.346 21.781 1.00 93.31 95 PRO A C 1
ATOM 749 O O . PRO A 1 95 ? -15.299 -0.807 22.486 1.00 93.31 95 PRO A O 1
ATOM 752 N N . ASP A 1 96 ? -14.216 -2.658 21.856 1.00 90.62 96 ASP A N 1
ATOM 753 C CA . ASP A 1 96 ? -14.708 -3.509 22.957 1.00 90.62 96 ASP A CA 1
ATOM 754 C C . ASP A 1 96 ? -13.527 -3.918 23.848 1.00 90.62 96 ASP A C 1
ATOM 756 O O . ASP A 1 96 ? -12.969 -5.012 23.763 1.00 90.62 96 ASP A O 1
ATOM 760 N N . GLY A 1 97 ? -13.059 -2.966 24.654 1.00 86.88 97 GLY A N 1
ATOM 761 C CA . GLY A 1 97 ? -11.984 -3.180 25.629 1.00 86.88 97 GLY A CA 1
ATOM 762 C C . GLY A 1 97 ? -10.579 -3.297 25.032 1.00 86.88 97 GLY A C 1
ATOM 763 O O . GLY A 1 97 ? -9.626 -3.428 25.791 1.00 86.88 97 GLY A O 1
ATOM 764 N N . LYS A 1 98 ? -10.424 -3.211 23.703 1.00 90.12 98 LYS A N 1
ATOM 765 C CA . LYS A 1 98 ? -9.134 -3.229 22.996 1.00 90.12 98 LYS A CA 1
ATOM 766 C C . LYS A 1 98 ? -8.943 -1.994 22.129 1.00 90.12 98 LYS A C 1
ATOM 768 O O . LYS A 1 98 ? -9.748 -1.723 21.240 1.00 90.12 98 LYS A O 1
ATOM 773 N N . ILE A 1 99 ? -7.822 -1.306 22.320 1.0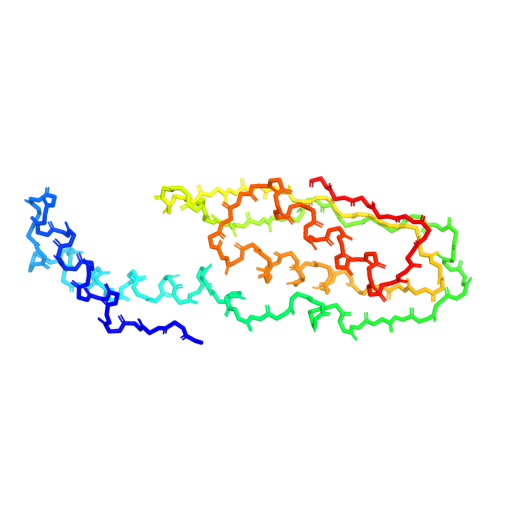0 91.25 99 ILE A N 1
ATOM 774 C CA . ILE A 1 99 ? -7.451 -0.105 21.567 1.00 91.25 99 ILE A CA 1
ATOM 775 C C . ILE A 1 99 ? -6.123 -0.3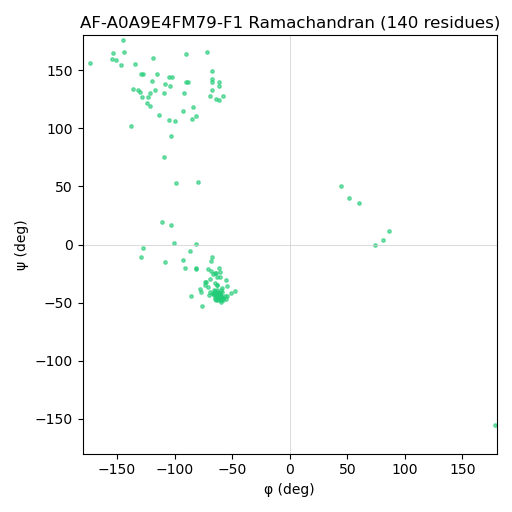28 20.855 1.00 91.25 99 ILE A C 1
ATOM 777 O O . ILE A 1 99 ? -5.132 -0.730 21.461 1.00 91.25 99 ILE A O 1
ATOM 781 N N . ALA A 1 100 ? -6.081 -0.029 19.561 1.00 91.56 100 ALA A N 1
ATOM 782 C CA . ALA A 1 100 ? -4.844 0.029 18.795 1.00 91.56 100 ALA A CA 1
ATOM 783 C C . ALA A 1 100 ? -4.208 1.420 18.862 1.00 91.56 100 ALA A C 1
ATOM 785 O O . ALA A 1 100 ? -4.878 2.443 18.700 1.00 91.56 100 ALA A O 1
ATOM 786 N N . GLY A 1 101 ? -2.880 1.459 18.976 1.00 92.00 101 GLY A N 1
ATOM 787 C CA . GLY A 1 101 ? -2.134 2.693 18.742 1.00 92.00 101 GLY A CA 1
ATOM 788 C C . GLY A 1 101 ? -2.324 3.196 17.303 1.00 92.00 101 GLY A C 1
ATOM 789 O O . GLY A 1 101 ? -2.225 2.421 16.351 1.00 92.00 101 GLY A O 1
ATOM 790 N N . ALA A 1 102 ? -2.530 4.505 17.119 1.00 92.31 102 ALA A N 1
ATOM 791 C CA . ALA A 1 102 ? -2.779 5.100 15.798 1.00 92.31 102 ALA A CA 1
ATOM 792 C C . ALA A 1 102 ? -1.691 4.762 14.758 1.00 92.31 102 ALA A C 1
ATOM 794 O O . ALA A 1 102 ? -1.990 4.518 13.591 1.00 92.31 102 ALA A O 1
ATOM 795 N N . SER A 1 103 ? -0.426 4.670 15.183 1.00 94.62 103 SER A N 1
ATOM 796 C CA . SER A 1 103 ? 0.691 4.283 14.310 1.00 94.62 103 SER A CA 1
ATOM 797 C C . SER A 1 103 ? 0.571 2.859 13.761 1.00 94.62 103 SER A C 1
ATOM 799 O O . SER A 1 103 ? 1.071 2.589 12.670 1.00 94.62 103 SER A O 1
ATOM 801 N N . LYS A 1 104 ? -0.106 1.952 14.474 1.00 95.50 104 LYS A N 1
ATOM 802 C CA . LYS A 1 104 ? -0.320 0.568 14.039 1.00 95.50 104 LYS A CA 1
ATOM 803 C C . LYS A 1 104 ? -1.422 0.459 12.997 1.00 95.50 104 LYS A C 1
ATOM 805 O O . LYS A 1 104 ? -1.230 -0.235 12.010 1.00 95.50 104 LYS A O 1
ATOM 810 N N . LEU A 1 105 ? -2.497 1.236 13.131 1.00 96.31 105 LEU A N 1
ATOM 811 C CA . LEU A 1 105 ? -3.516 1.361 12.079 1.00 96.31 105 LEU A CA 1
ATOM 812 C C . LEU A 1 105 ? -2.904 1.877 10.768 1.00 96.31 105 LEU A C 1
ATOM 814 O O . LEU A 1 105 ? -3.124 1.304 9.702 1.00 96.31 105 LEU A O 1
ATOM 818 N N . ILE A 1 106 ? -2.055 2.907 10.856 1.00 97.19 106 ILE A N 1
ATOM 819 C CA . ILE A 1 106 ? -1.314 3.438 9.700 1.00 97.19 106 ILE A CA 1
ATOM 820 C C . ILE A 1 106 ? -0.387 2.366 9.110 1.00 97.19 106 ILE A C 1
ATOM 822 O O . ILE A 1 106 ? -0.318 2.210 7.892 1.00 97.19 106 ILE A O 1
ATOM 826 N N . ARG A 1 107 ? 0.303 1.592 9.956 1.00 96.75 107 ARG A N 1
ATOM 827 C CA . ARG A 1 107 ? 1.196 0.524 9.494 1.00 96.75 107 ARG A CA 1
ATOM 828 C C . ARG A 1 107 ? 0.440 -0.606 8.796 1.00 96.75 107 ARG A C 1
ATOM 830 O O . ARG A 1 107 ? 0.928 -1.117 7.791 1.00 96.75 107 ARG A O 1
ATOM 837 N N . THR A 1 108 ? -0.739 -0.977 9.291 1.00 97.56 108 THR A N 1
ATOM 838 C CA . THR A 1 108 ? -1.624 -1.945 8.634 1.00 97.56 108 THR A CA 1
ATOM 839 C C . THR A 1 108 ? -2.016 -1.462 7.243 1.00 97.56 108 THR A C 1
ATOM 841 O O . THR A 1 108 ? -1.828 -2.197 6.273 1.00 97.56 108 THR A O 1
ATOM 844 N N . LEU A 1 109 ? -2.470 -0.209 7.121 1.00 98.25 109 LEU A N 1
ATOM 845 C CA . LEU A 1 109 ? -2.770 0.406 5.827 1.00 98.25 109 LEU A CA 1
ATOM 846 C C . LEU A 1 109 ? -1.561 0.351 4.881 1.00 98.25 109 LEU A C 1
ATOM 848 O O . LEU A 1 109 ? -1.707 -0.067 3.737 1.00 98.25 109 LEU A O 1
ATOM 852 N N . GLU A 1 110 ? -0.366 0.708 5.356 1.00 97.50 110 GLU A N 1
ATOM 853 C CA . GLU A 1 110 ? 0.869 0.685 4.561 1.00 97.50 110 GLU A CA 1
ATOM 854 C C . GLU A 1 110 ? 1.195 -0.726 4.036 1.00 97.50 110 GLU A C 1
ATOM 856 O O . GLU A 1 110 ? 1.480 -0.913 2.853 1.00 97.50 110 GLU A O 1
ATOM 861 N N . VAL A 1 111 ? 1.090 -1.749 4.892 1.00 97.56 111 VAL A N 1
ATOM 862 C CA . VAL A 1 111 ? 1.351 -3.152 4.526 1.00 97.56 111 VAL A CA 1
ATOM 863 C C . VAL A 1 111 ? 0.373 -3.666 3.465 1.00 97.56 111 VAL A C 1
ATOM 865 O O . VAL A 1 111 ? 0.760 -4.479 2.612 1.00 97.56 111 VAL A O 1
ATOM 868 N N . VAL A 1 112 ? -0.882 -3.216 3.509 1.00 98.12 112 VAL A N 1
ATOM 869 C CA . VAL A 1 112 ? -1.907 -3.558 2.512 1.00 98.12 112 VAL A CA 1
ATOM 870 C C . VAL A 1 112 ? -1.701 -2.762 1.216 1.00 98.12 112 VAL A C 1
ATOM 872 O O . VAL A 1 112 ? -1.810 -3.337 0.129 1.00 98.12 112 VAL A O 1
ATOM 875 N N . ALA A 1 113 ? -1.363 -1.474 1.318 1.00 98.19 113 ALA A N 1
ATOM 876 C CA . ALA A 1 113 ? -1.199 -0.560 0.190 1.00 98.19 113 ALA A CA 1
ATOM 877 C C . ALA A 1 113 ? 0.077 -0.826 -0.629 1.00 98.19 113 ALA A C 1
ATOM 879 O O . ALA A 1 113 ? 0.063 -0.650 -1.848 1.00 98.19 113 ALA A O 1
ATOM 880 N N . HIS A 1 114 ? 1.163 -1.296 -0.006 1.00 97.81 114 HIS A N 1
ATOM 881 C CA . HIS A 1 114 ? 2.452 -1.557 -0.667 1.00 97.81 114 HIS A CA 1
ATOM 882 C C . HIS A 1 114 ? 2.478 -2.894 -1.434 1.00 97.81 114 HIS A C 1
ATOM 884 O O . HIS A 1 114 ? 3.330 -3.761 -1.202 1.00 97.81 114 HIS A O 1
ATOM 890 N N . ARG A 1 115 ? 1.497 -3.085 -2.326 1.00 97.06 115 ARG A N 1
ATOM 891 C CA . ARG A 1 115 ? 1.295 -4.236 -3.224 1.00 97.06 115 ARG A CA 1
ATOM 892 C C . ARG A 1 115 ? 0.507 -3.780 -4.465 1.00 97.06 115 ARG A C 1
ATOM 894 O O . ARG A 1 115 ? -0.115 -2.719 -4.424 1.00 97.06 115 ARG A O 1
ATOM 901 N N . PRO A 1 116 ? 0.473 -4.568 -5.554 1.00 98.00 116 PRO A N 1
ATOM 902 C CA . PRO A 1 116 ? -0.561 -4.419 -6.575 1.00 98.00 116 PRO A CA 1
ATOM 903 C C . PRO A 1 116 ? -1.955 -4.597 -5.953 1.00 98.00 116 PRO A C 1
ATOM 905 O O . PRO A 1 116 ? -2.180 -5.579 -5.245 1.00 98.00 116 PRO A O 1
ATOM 908 N N . GLN A 1 117 ? -2.855 -3.642 -6.184 1.00 98.25 117 GLN A N 1
ATOM 909 C CA . GLN A 1 117 ? -4.159 -3.569 -5.525 1.00 98.25 117 GLN A CA 1
ATOM 910 C C . GLN A 1 117 ? -5.280 -3.058 -6.434 1.00 98.25 117 GLN A C 1
ATOM 912 O O . GLN A 1 117 ? -5.052 -2.434 -7.477 1.00 98.25 117 GLN A O 1
ATOM 917 N N . ILE A 1 118 ? -6.505 -3.273 -5.954 1.00 98.00 118 ILE A N 1
ATOM 918 C CA . ILE A 1 118 ? -7.699 -2.490 -6.287 1.00 98.00 118 ILE A CA 1
ATOM 919 C C . ILE A 1 118 ? -8.175 -1.782 -5.015 1.00 98.00 118 ILE A C 1
ATOM 921 O O . ILE A 1 118 ? -8.019 -2.320 -3.915 1.00 98.00 118 ILE A O 1
ATOM 925 N N . GLN A 1 119 ? -8.736 -0.581 -5.151 1.00 97.88 119 GLN A N 1
ATOM 926 C CA . GLN A 1 119 ? -9.093 0.252 -4.000 1.00 97.88 119 GLN A CA 1
ATOM 927 C C . GLN A 1 119 ? -10.119 -0.445 -3.096 1.00 97.88 119 GLN A C 1
ATOM 929 O O . GLN A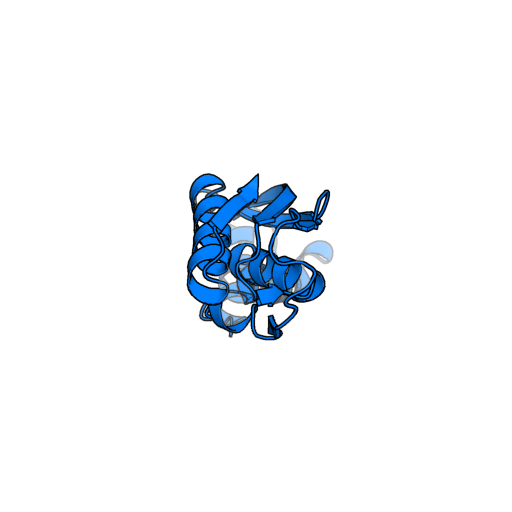 1 119 ? -9.952 -0.470 -1.883 1.00 97.88 119 GLN A O 1
ATOM 934 N N . GLU A 1 120 ? -11.120 -1.094 -3.686 1.00 97.81 120 GLU A N 1
ATOM 935 C CA . GLU A 1 120 ? -12.199 -1.787 -2.982 1.00 97.81 120 GLU A CA 1
ATOM 936 C C . GLU A 1 120 ? -11.669 -2.921 -2.095 1.00 97.81 120 GLU A C 1
ATOM 938 O O . GLU A 1 120 ? -12.089 -3.079 -0.949 1.00 97.81 120 GLU A O 1
ATOM 943 N N . ARG A 1 121 ? -10.703 -3.692 -2.611 1.00 97.88 121 ARG A N 1
ATOM 944 C CA . ARG A 1 121 ? -10.064 -4.785 -1.868 1.00 97.88 121 ARG A CA 1
ATOM 945 C C . ARG A 1 121 ? -9.180 -4.243 -0.757 1.00 97.88 121 ARG A C 1
ATOM 947 O O . ARG A 1 121 ? -9.224 -4.773 0.345 1.00 97.88 121 ARG A O 1
ATOM 954 N N . MET A 1 122 ? -8.403 -3.199 -1.037 1.00 98.06 122 MET A N 1
ATOM 955 C CA . MET A 1 122 ? -7.552 -2.553 -0.040 1.00 98.06 122 MET A CA 1
ATOM 956 C C . MET A 1 122 ? -8.384 -2.046 1.148 1.00 98.06 122 MET A C 1
ATOM 958 O O . MET A 1 122 ? -8.040 -2.343 2.288 1.00 98.06 122 MET A O 1
ATOM 962 N N . THR A 1 123 ? -9.495 -1.348 0.891 1.00 98.38 123 THR A N 1
ATOM 963 C CA . THR A 1 123 ? -10.408 -0.858 1.936 1.00 98.38 123 THR A CA 1
ATOM 964 C C . THR A 1 123 ? -10.971 -2.006 2.776 1.00 98.38 123 THR A C 1
ATOM 966 O O . THR A 1 123 ? -10.894 -1.951 4.003 1.00 98.38 123 THR A O 1
ATOM 969 N N . GLY A 1 124 ? -11.467 -3.071 2.131 1.00 98.31 124 GLY A N 1
ATOM 970 C CA . GLY A 1 124 ? -11.982 -4.255 2.827 1.00 98.31 124 GLY A CA 1
ATOM 971 C C . GLY A 1 124 ? -10.922 -4.945 3.687 1.00 98.31 124 GLY A C 1
ATOM 972 O O . GLY A 1 124 ? -11.148 -5.176 4.864 1.00 98.31 124 GLY A O 1
ATOM 973 N N . GLN A 1 125 ? -9.720 -5.166 3.146 1.00 98.25 125 GLN A N 1
ATOM 974 C CA . GLN A 1 125 ? -8.623 -5.814 3.873 1.00 98.25 125 GLN A CA 1
ATOM 975 C C . GLN A 1 125 ? -8.212 -5.059 5.138 1.00 98.25 125 GLN A C 1
ATOM 977 O O . GLN A 1 125 ? -7.898 -5.683 6.146 1.00 98.25 125 GLN A O 1
ATOM 982 N N . VAL A 1 126 ? -8.184 -3.724 5.101 1.00 98.38 126 VAL A N 1
ATOM 983 C CA . VAL A 1 126 ? -7.867 -2.932 6.298 1.00 98.38 126 VAL A CA 1
ATOM 984 C C . VAL A 1 126 ? -8.994 -3.042 7.328 1.00 98.38 126 VAL A C 1
ATOM 986 O O . VAL A 1 126 ? -8.703 -3.196 8.512 1.00 98.38 126 VAL A O 1
ATOM 989 N N . ALA A 1 127 ? -10.258 -3.008 6.895 1.00 98.38 127 ALA A N 1
ATOM 990 C CA . ALA A 1 127 ? -11.407 -3.176 7.785 1.00 98.38 127 ALA A CA 1
ATOM 991 C C . ALA A 1 127 ? -11.422 -4.565 8.443 1.00 98.38 127 ALA A C 1
ATOM 993 O O . ALA A 1 127 ? -11.575 -4.651 9.660 1.00 98.38 127 ALA A O 1
ATOM 994 N N . ASP A 1 128 ? -11.178 -5.620 7.661 1.00 98.25 128 ASP A N 1
ATOM 995 C CA . ASP A 1 128 ? -11.109 -7.005 8.136 1.00 98.25 128 ASP A CA 1
ATOM 996 C C . ASP A 1 128 ? -10.006 -7.168 9.188 1.00 98.25 128 ASP A C 1
ATOM 998 O O . ASP A 1 128 ? -10.253 -7.711 10.256 1.00 98.25 128 ASP A O 1
ATOM 1002 N N . VAL A 1 129 ? -8.812 -6.603 8.964 1.00 97.88 129 VAL A N 1
ATOM 1003 C CA . VAL A 1 129 ? -7.716 -6.674 9.950 1.00 97.88 129 VAL A CA 1
ATOM 1004 C C . VAL A 1 129 ? -8.086 -5.982 11.261 1.00 97.88 129 VAL A C 1
ATOM 1006 O O . VAL A 1 129 ? -7.781 -6.499 12.335 1.00 97.88 129 VAL A O 1
ATOM 1009 N N . ILE A 1 130 ? -8.726 -4.811 11.196 1.00 97.38 130 ILE A N 1
ATOM 1010 C CA . ILE A 1 130 ? -9.191 -4.106 12.400 1.00 97.38 130 ILE A CA 1
ATOM 1011 C C . ILE A 1 130 ? -10.225 -4.969 13.132 1.00 97.38 130 ILE A C 1
ATOM 1013 O O . ILE A 1 130 ? -10.130 -5.127 14.351 1.00 97.38 130 ILE A O 1
ATOM 1017 N N . GLN A 1 131 ? -11.174 -5.551 12.394 1.00 97.25 131 GLN A N 1
ATOM 1018 C CA . GLN A 1 131 ? -12.226 -6.388 12.956 1.00 97.25 131 GLN A CA 1
ATOM 1019 C C . GLN A 1 131 ? -11.667 -7.664 13.599 1.00 97.25 131 GLN A C 1
ATOM 1021 O O . GLN A 1 131 ? -12.014 -7.974 14.736 1.00 97.25 131 GLN A O 1
ATOM 1026 N N . ASP A 1 132 ? -10.777 -8.372 12.910 1.00 96.56 132 ASP A N 1
ATOM 1027 C CA . ASP A 1 132 ? -10.250 -9.669 13.337 1.00 96.56 132 ASP A CA 1
ATOM 1028 C C . ASP A 1 132 ? -9.304 -9.548 14.538 1.00 96.56 132 ASP A C 1
ATOM 1030 O O . ASP A 1 132 ? -9.299 -10.400 15.428 1.00 96.56 132 ASP A O 1
ATOM 1034 N N . VAL A 1 133 ? -8.498 -8.484 14.589 1.00 95.31 133 VAL A N 1
ATOM 1035 C CA . VAL A 1 133 ? -7.484 -8.311 15.639 1.00 95.31 133 VAL A CA 1
ATOM 1036 C C . VAL A 1 133 ? -8.062 -7.648 16.891 1.00 95.31 133 VAL A C 1
ATOM 1038 O O . VAL A 1 133 ? -7.771 -8.082 18.013 1.00 95.31 133 VAL A O 1
ATOM 1041 N N . LEU A 1 134 ? -8.871 -6.595 16.724 1.00 93.88 134 LEU A N 1
ATOM 1042 C CA . LEU A 1 134 ? -9.414 -5.841 17.859 1.00 93.88 134 LEU A CA 1
ATOM 1043 C C . LEU A 1 134 ? -10.762 -6.377 18.337 1.00 93.88 134 LEU A C 1
ATOM 1045 O O . LEU A 1 134 ? -11.109 -6.118 19.483 1.00 93.88 134 LEU A O 1
ATOM 1049 N N . ALA A 1 135 ? -11.490 -7.133 17.506 1.00 94.31 135 ALA A N 1
ATOM 1050 C CA . ALA A 1 135 ? -12.872 -7.542 17.769 1.00 94.31 135 ALA A CA 1
ATOM 1051 C C . ALA A 1 135 ? -13.761 -6.388 18.296 1.00 94.31 135 ALA A C 1
ATOM 1053 O O . ALA A 1 135 ? -14.403 -6.549 19.330 1.00 94.31 135 ALA A O 1
ATOM 1054 N N . PRO A 1 136 ? -13.776 -5.215 17.629 1.00 94.88 136 PRO A N 1
ATOM 1055 C CA . PRO A 1 136 ? -14.591 -4.081 18.045 1.00 94.88 136 PRO A CA 1
ATOM 1056 C C . PRO A 1 136 ? -16.079 -4.337 17.770 1.00 94.88 136 PRO A C 1
ATOM 1058 O O . PRO A 1 136 ? -16.429 -5.185 16.941 1.00 94.88 136 PRO A O 1
ATOM 1061 N N . ASP A 1 137 ? -16.946 -3.516 18.367 1.00 95.12 137 ASP A N 1
ATOM 1062 C CA . ASP A 1 137 ? -18.389 -3.503 18.072 1.00 95.12 137 ASP A CA 1
ATOM 1063 C C . ASP A 1 137 ? -18.675 -3.168 16.600 1.00 95.12 137 ASP A C 1
ATOM 1065 O O . ASP A 1 137 ? -19.679 -3.586 16.020 1.00 95.12 137 ASP A O 1
ATOM 1069 N N . GLY A 1 138 ? -17.767 -2.418 15.975 1.00 95.81 138 GLY A N 1
ATOM 1070 C CA . GLY A 1 138 ? -17.747 -2.205 14.539 1.00 95.81 138 GLY A CA 1
ATOM 1071 C C . GLY A 1 138 ? -16.508 -1.446 14.088 1.00 95.81 138 GLY A C 1
ATOM 1072 O O . GLY A 1 138 ? -15.908 -0.691 14.857 1.00 95.81 138 GLY A O 1
ATOM 1073 N N . ALA A 1 139 ? -16.150 -1.628 12.819 1.00 97.38 139 ALA A N 1
ATOM 1074 C CA . ALA A 1 139 ? -15.064 -0.930 12.147 1.00 97.38 139 ALA A CA 1
ATOM 1075 C C . ALA A 1 139 ? -15.544 -0.326 10.820 1.00 97.38 139 ALA A C 1
ATOM 1077 O O . ALA A 1 139 ? -16.398 -0.883 10.129 1.00 97.38 139 ALA A O 1
ATOM 1078 N N . ALA A 1 140 ? -14.980 0.820 10.456 1.00 98.06 140 ALA A N 1
ATOM 1079 C CA . ALA A 1 140 ? -15.235 1.512 9.204 1.00 98.06 140 ALA A CA 1
ATOM 1080 C C . ALA A 1 140 ? -13.916 2.005 8.606 1.00 98.06 140 ALA A C 1
ATOM 1082 O O . ALA A 1 140 ? -13.086 2.603 9.295 1.00 98.06 140 ALA A O 1
ATOM 1083 N N . VAL A 1 141 ? -13.744 1.779 7.306 1.00 98.50 141 VAL A N 1
ATOM 1084 C CA . VAL A 1 141 ? -12.619 2.292 6.521 1.00 98.50 141 VAL A CA 1
ATOM 1085 C C . VAL A 1 141 ? -13.182 2.959 5.273 1.00 98.50 141 VAL A C 1
ATOM 1087 O O . VAL A 1 141 ? -14.031 2.37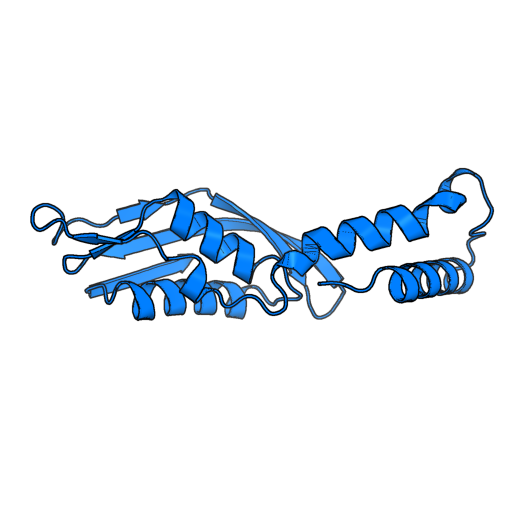9 4.594 1.00 98.50 141 VAL A O 1
ATOM 1090 N N . VAL A 1 142 ? -12.726 4.180 4.999 1.00 97.62 142 VAL A N 1
ATOM 1091 C CA . VAL A 1 142 ? -13.099 4.997 3.833 1.00 97.62 142 VAL A CA 1
ATOM 1092 C C . VAL A 1 142 ? -11.846 5.382 3.072 1.00 97.62 142 VAL A C 1
ATOM 1094 O O . VAL A 1 142 ? -10.914 5.893 3.735 1.00 97.62 142 VAL A O 1
#

pLDDT: mean 94.43, std 7.25, range [62.0, 98.56]

Foldseek 3Di:
DQDLPVQLVVVCVVCVVVPHDCPPPVNVCVSVVVSVVLCQLQVLPPPDLLVLQPDKDFDPVQQADKDKDWQQKAWAAALVPRHIDIDIKIKMFRARRIDTDSVSLSSSLHSLRSNHDDPVVSQVSSQV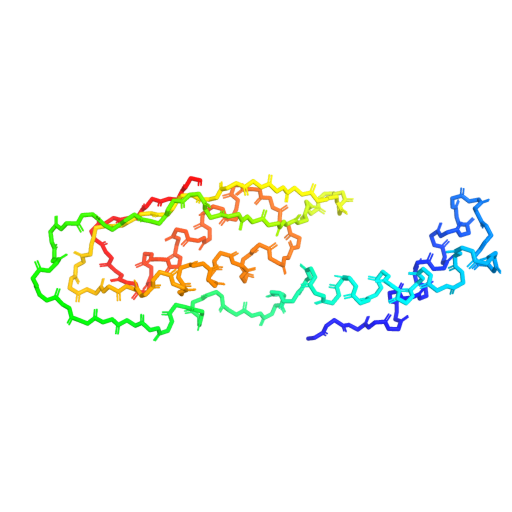SCCVNRVTPGMGMD

Nearest PDB structures (foldseek):
  4du6-assembly1_A  TM=9.087E-01  e=1.750E-12  Yersinia pestis CO92
  1n3s-assembly1_A  TM=9.085E-01  e=5.157E-12  Escherichia coli
  4du6-assembly1_E-2  TM=9.066E-01  e=6.557E-12  Yersinia pestis CO92
  1a9c-assembly1_A  TM=8.931E-01  e=6.962E-12  Escherichia coli
  1a8r-assembly1_A  TM=8.945E-01  e=1.060E-11  Escherichia coli

Secondary structure (DSSP, 8-state):
---HHHHHHHHHHHHHHTT--TTSTTTTTHHHHHHHHHHHHTTTTT--GGGG---EEE-GGGTTS-EEEEEEEEEEEETTT--EEEEEEEEEEE-SSEEE-HHHHHHHHHHHHSSEE-HHHHHHHHHHHHHHHH--SEEEE-

Mean predicted aligned error: 3.93 Å

Solvent-accessible surface area (backbone atoms only — not comparable to full-atom values): 7656 Å² total; per-residue (Å²): 127,71,71,43,69,66,44,25,54,48,43,48,52,50,37,46,73,76,71,49,64,50,79,40,84,89,37,59,58,42,28,61,53,50,26,53,50,50,38,59,51,37,56,18,58,92,58,62,47,61,73,40,58,70,62,69,44,80,43,79,89,53,37,84,49,74,49,75,52,66,79,42,75,49,61,31,28,30,58,90,74,72,44,78,49,72,55,60,39,34,41,33,35,31,26,55,40,35,44,70,46,70,70,27,58,53,41,23,46,47,38,57,29,14,25,74,40,53,72,71,58,48,41,48,54,49,32,49,40,50,38,73,72,42,53,34,85,42,63,47,54,83

Radius of gyration: 19.13 Å; Cα contacts (8 Å, |Δi|>4): 243; chains: 1; bounding box: 42×24×59 Å

Sequence (142 aa):
MVNEEPIRSAVVAMLKAIGDNPSREGLKNTPQRVSRMYADLFSGIGIDPHSALDAIFEEEECREEMVIVRDVPFFSMCEHHLLPFFGHAHMGYIPDGKIAGASKLIRTLEVVAHRPQIQERMTGQVADVIQDVLAPDGAAVV